Protein AF-A0A0E2H8T1-F1 (afdb_monomer)

pLDDT: mean 79.54, std 14.07, range [32.41, 95.88]

Structure (mmCIF, N/CA/C/O backbone):
data_AF-A0A0E2H8T1-F1
#
_entry.id   AF-A0A0E2H8T1-F1
#
loop_
_atom_site.group_PDB
_atom_site.id
_atom_site.type_symbol
_atom_site.label_atom_id
_atom_site.label_alt_id
_atom_site.label_comp_id
_atom_site.label_asym_id
_atom_site.label_entity_id
_atom_site.label_seq_id
_atom_site.pdbx_PDB_ins_code
_atom_site.Cartn_x
_atom_site.Cartn_y
_atom_site.Cartn_z
_atom_site.occupancy
_atom_site.B_iso_or_equiv
_atom_site.auth_seq_id
_atom_site.auth_comp_id
_atom_site.auth_asym_id
_atom_site.auth_atom_id
_atom_site.pdbx_PDB_model_num
ATOM 1 N N . MET A 1 1 ? 2.315 -21.802 17.706 1.00 34.47 1 MET A N 1
ATOM 2 C CA . MET A 1 1 ? 1.525 -21.095 16.672 1.00 34.47 1 MET A CA 1
ATOM 3 C C . MET A 1 1 ? 2.482 -20.223 15.877 1.00 34.47 1 MET A C 1
ATOM 5 O O . MET A 1 1 ? 3.193 -19.434 16.481 1.00 34.47 1 MET A O 1
ATOM 9 N N . SER A 1 2 ? 2.607 -20.440 14.566 1.00 32.41 2 SER A N 1
ATOM 10 C CA . SER A 1 2 ? 3.525 -19.652 13.731 1.00 32.41 2 SER A CA 1
ATOM 11 C C . SER A 1 2 ? 2.925 -18.265 13.507 1.00 32.41 2 SER A C 1
ATOM 13 O O . SER A 1 2 ? 1.836 -18.158 12.944 1.00 32.41 2 SER A O 1
ATOM 15 N N . VAL A 1 3 ? 3.599 -17.214 13.979 1.00 38.72 3 VAL A N 1
ATOM 16 C CA . VAL A 1 3 ? 3.212 -15.825 13.706 1.00 38.72 3 VAL A CA 1
ATOM 17 C C . VAL A 1 3 ? 3.496 -15.569 12.225 1.00 38.72 3 VAL A C 1
ATOM 19 O O . VAL A 1 3 ? 4.630 -15.308 11.821 1.00 38.72 3 VAL A O 1
ATOM 22 N N . GLY A 1 4 ? 2.474 -15.729 11.384 1.00 44.97 4 GLY A N 1
ATOM 23 C CA . GLY A 1 4 ? 2.569 -15.420 9.962 1.00 44.97 4 GLY A CA 1
ATOM 24 C C . GLY A 1 4 ? 2.941 -13.949 9.776 1.00 44.97 4 GLY A C 1
ATOM 25 O O . GLY A 1 4 ? 2.313 -13.064 10.351 1.00 44.97 4 GLY A O 1
ATOM 26 N N . LYS A 1 5 ? 3.976 -13.664 8.978 1.00 49.16 5 LYS A N 1
ATOM 27 C CA . LYS A 1 5 ? 4.357 -12.285 8.634 1.00 49.16 5 LYS A CA 1
ATOM 28 C C . LYS A 1 5 ? 3.213 -11.616 7.858 1.00 49.16 5 LYS A C 1
ATOM 30 O O . LYS A 1 5 ? 3.064 -11.872 6.663 1.00 49.16 5 LYS A O 1
ATOM 35 N N . ALA A 1 6 ? 2.435 -10.764 8.521 1.00 49.41 6 ALA A N 1
ATOM 36 C CA . ALA A 1 6 ? 1.416 -9.937 7.883 1.00 49.41 6 ALA A CA 1
ATOM 37 C C . ALA A 1 6 ? 2.055 -8.738 7.164 1.00 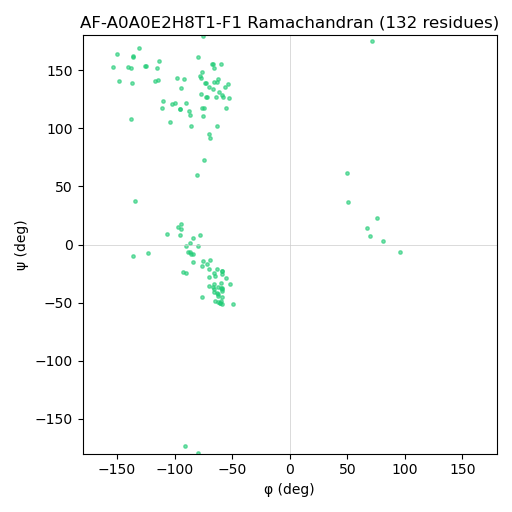49.41 6 ALA A C 1
ATOM 39 O O . ALA A 1 6 ? 3.037 -8.163 7.641 1.00 49.41 6 ALA A O 1
ATOM 40 N N . SER A 1 7 ? 1.495 -8.356 6.017 1.00 59.56 7 SER A N 1
ATOM 41 C CA . SER A 1 7 ? 1.884 -7.131 5.313 1.00 59.56 7 SER A CA 1
ATOM 42 C C . SER A 1 7 ? 0.930 -6.002 5.708 1.00 59.56 7 SER A C 1
ATOM 44 O O . SER A 1 7 ? -0.266 -6.072 5.421 1.00 59.56 7 SER A O 1
ATOM 46 N N . ILE A 1 8 ? 1.460 -4.962 6.359 1.00 58.62 8 ILE A N 1
ATOM 47 C CA . ILE A 1 8 ? 0.711 -3.744 6.699 1.00 58.62 8 ILE A CA 1
ATOM 48 C C . ILE A 1 8 ? 0.964 -2.712 5.603 1.00 58.62 8 ILE A C 1
A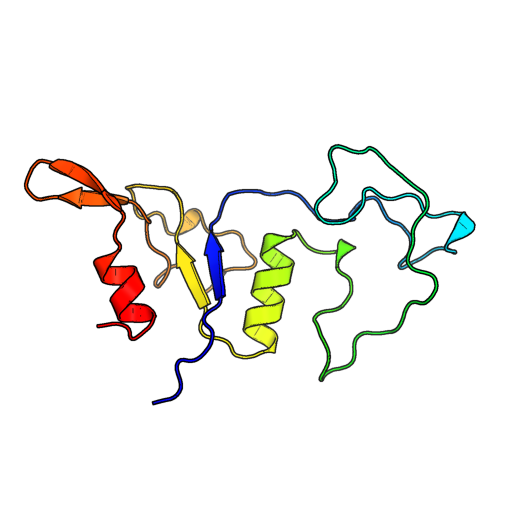TOM 50 O O . ILE A 1 8 ? 2.092 -2.256 5.421 1.00 58.62 8 ILE A O 1
ATOM 54 N N . ASN A 1 9 ? -0.092 -2.334 4.889 1.00 61.19 9 ASN A N 1
ATOM 55 C CA . ASN A 1 9 ? -0.032 -1.311 3.850 1.00 61.19 9 ASN A CA 1
ATOM 56 C C . ASN A 1 9 ? -0.648 -0.017 4.383 1.00 61.19 9 ASN A C 1
ATOM 58 O O . ASN A 1 9 ? -1.868 0.086 4.503 1.00 61.19 9 ASN A O 1
ATOM 62 N N . ILE A 1 10 ? 0.196 0.968 4.702 1.00 59.34 10 ILE A N 1
ATOM 63 C CA . ILE A 1 10 ? -0.254 2.310 5.090 1.00 59.34 10 ILE A CA 1
ATOM 64 C C . ILE A 1 10 ? -0.421 3.139 3.817 1.00 59.34 10 ILE A C 1
ATOM 66 O O . ILE A 1 10 ? 0.545 3.428 3.106 1.00 59.34 10 ILE A O 1
ATOM 70 N N . LEU A 1 11 ? -1.659 3.532 3.527 1.00 56.50 11 LEU A N 1
ATOM 71 C CA . LEU A 1 11 ? -1.991 4.408 2.404 1.00 56.50 11 LEU A CA 1
ATOM 72 C C . LEU A 1 11 ? -1.450 5.821 2.671 1.00 56.50 11 LEU A C 1
ATOM 74 O O . LEU A 1 11 ? -2.128 6.630 3.304 1.00 56.50 11 LEU A O 1
ATOM 78 N N . GLN A 1 12 ? -0.225 6.120 2.223 1.00 52.09 12 GLN A N 1
ATOM 79 C CA . GLN A 1 12 ? 0.342 7.465 2.398 1.00 52.09 12 GLN A CA 1
ATOM 80 C C . GLN A 1 12 ? 1.065 8.067 1.185 1.00 52.09 12 GLN A C 1
ATOM 82 O O . GLN A 1 12 ? 1.320 9.267 1.201 1.00 52.09 12 GLN A O 1
ATOM 87 N N . THR A 1 13 ? 1.343 7.335 0.098 1.00 46.66 13 THR A N 1
ATOM 88 C CA . THR A 1 13 ? 1.991 7.934 -1.088 1.00 46.66 13 THR A CA 1
ATOM 89 C C . THR A 1 13 ? 1.556 7.281 -2.409 1.00 46.66 13 THR A C 1
ATOM 91 O O . THR A 1 13 ? 1.379 6.069 -2.499 1.00 46.66 13 THR A O 1
ATOM 94 N N . LYS A 1 14 ? 1.372 8.104 -3.457 1.00 53.03 14 LYS A N 1
ATOM 95 C CA . LYS A 1 14 ? 0.977 7.695 -4.826 1.00 53.03 14 LYS A CA 1
ATOM 96 C C . LYS A 1 14 ? 2.167 7.504 -5.783 1.00 53.03 14 LYS A C 1
ATOM 98 O O . LYS A 1 14 ? 1.969 7.372 -6.989 1.00 53.03 14 LYS A O 1
ATOM 103 N N . THR A 1 15 ? 3.407 7.552 -5.299 1.00 56.94 15 THR A N 1
ATOM 104 C CA . THR A 1 15 ? 4.573 7.595 -6.191 1.00 56.94 15 THR A CA 1
ATOM 105 C C . THR A 1 15 ? 4.805 6.239 -6.867 1.00 56.94 15 THR A C 1
ATOM 107 O O . THR A 1 15 ? 4.881 5.189 -6.220 1.00 56.94 15 THR A O 1
ATOM 110 N N . LYS A 1 16 ? 4.904 6.256 -8.202 1.00 60.75 16 LYS A N 1
ATOM 111 C CA . LYS A 1 16 ? 5.349 5.099 -8.983 1.00 60.75 16 LYS A CA 1
ATOM 112 C C . LYS A 1 16 ? 6.857 4.967 -8.864 1.00 60.75 16 LYS A C 1
ATOM 114 O O . LYS A 1 16 ? 7.597 5.885 -9.207 1.00 60.75 16 LYS A O 1
ATOM 119 N N . ALA A 1 17 ? 7.310 3.853 -8.299 1.00 54.06 17 ALA A N 1
ATOM 120 C CA . ALA A 1 17 ? 8.731 3.578 -8.183 1.00 54.06 17 ALA A CA 1
ATOM 121 C C . ALA A 1 17 ? 9.277 3.250 -9.577 1.00 54.06 17 ALA A C 1
ATOM 123 O O . ALA A 1 17 ? 8.724 2.403 -10.267 1.00 54.06 17 ALA A O 1
ATOM 124 N N . GLY A 1 18 ? 10.340 3.936 -10.003 1.00 58.56 18 GLY A N 1
ATOM 125 C CA . GLY A 1 18 ? 11.024 3.605 -11.254 1.00 58.56 18 GLY A CA 1
ATOM 126 C C . GLY A 1 18 ? 10.225 3.855 -12.539 1.00 58.56 18 GLY A C 1
ATOM 127 O O . GLY A 1 18 ? 10.665 3.403 -13.588 1.00 58.56 18 GLY A O 1
ATOM 128 N N . SER A 1 19 ? 9.109 4.599 -12.515 1.00 62.81 19 SER A N 1
ATOM 129 C CA . SER A 1 19 ? 8.286 4.848 -13.718 1.00 62.81 19 SER A CA 1
ATOM 130 C C . SER A 1 19 ? 9.032 5.540 -14.861 1.00 62.81 19 SER A C 1
ATOM 132 O O . SER A 1 19 ? 8.620 5.434 -16.008 1.00 62.81 19 SER A O 1
ATOM 134 N N . SER A 1 20 ? 10.122 6.245 -14.559 1.00 66.06 20 SER A N 1
ATOM 135 C CA . SER A 1 20 ? 10.986 6.882 -15.560 1.00 66.06 20 SER A CA 1
ATOM 136 C C . SER A 1 20 ? 12.057 5.942 -16.128 1.00 66.06 20 SER A C 1
ATOM 138 O O . SER A 1 20 ? 12.764 6.321 -17.051 1.00 66.06 20 SER A O 1
ATOM 140 N N . CYS A 1 21 ? 12.218 4.737 -15.571 1.00 75.38 21 CYS A N 1
ATOM 141 C CA . CYS A 1 21 ? 13.240 3.792 -16.000 1.00 75.38 21 CYS A CA 1
ATOM 142 C C . CYS A 1 21 ? 12.733 2.933 -17.163 1.00 75.38 21 CYS A C 1
ATOM 144 O O . CYS A 1 21 ? 11.899 2.044 -16.979 1.00 75.38 21 CYS A O 1
ATOM 146 N N . SER A 1 22 ? 13.310 3.132 -18.344 1.00 78.31 22 SER A N 1
ATOM 147 C CA . SER A 1 22 ? 13.033 2.357 -19.559 1.00 78.31 22 SER A CA 1
ATOM 148 C C . SER A 1 22 ? 13.722 0.987 -19.596 1.00 78.31 22 SER A C 1
ATOM 150 O O . SER A 1 22 ? 13.648 0.294 -20.604 1.00 78.31 22 SER A O 1
ATOM 152 N N . ARG A 1 23 ? 14.358 0.527 -18.505 1.00 82.81 23 ARG A N 1
ATOM 153 C CA . ARG A 1 23 ? 15.168 -0.709 -18.515 1.00 82.81 23 ARG A CA 1
ATOM 154 C C . ARG A 1 23 ? 14.399 -1.960 -18.928 1.00 82.81 23 ARG A C 1
ATOM 156 O O . ARG A 1 23 ? 15.006 -2.900 -19.425 1.00 82.81 23 ARG A O 1
ATOM 163 N N . ALA A 1 24 ? 13.082 -1.987 -18.752 1.00 77.69 24 ALA A N 1
ATOM 164 C CA . ALA A 1 24 ? 12.257 -3.096 -19.222 1.00 77.69 24 ALA A CA 1
ATOM 165 C C . ALA A 1 24 ? 12.214 -3.218 -20.760 1.00 77.69 24 ALA A C 1
ATOM 167 O O . ALA A 1 24 ? 11.973 -4.310 -21.263 1.00 77.69 24 ALA A O 1
ATOM 168 N N . SER A 1 25 ? 12.450 -2.123 -21.485 1.00 79.81 25 SER A N 1
ATOM 169 C CA . SER A 1 25 ? 12.311 -2.013 -22.943 1.00 79.81 25 SER A CA 1
ATOM 170 C C . SER A 1 25 ? 13.581 -1.554 -23.665 1.00 79.81 25 SER A C 1
ATOM 172 O O . SER A 1 25 ? 13.594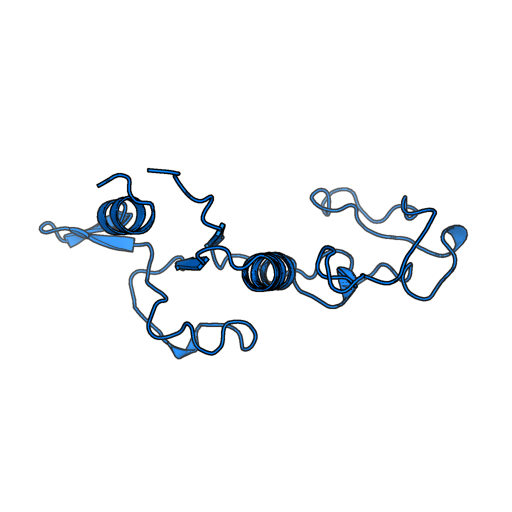 -1.521 -24.890 1.00 79.81 25 SER A O 1
ATOM 174 N N . SER A 1 26 ? 14.624 -1.162 -22.932 1.00 84.12 26 SER A N 1
ATOM 175 C CA . SER A 1 26 ? 15.826 -0.524 -23.480 1.00 84.12 26 SER A CA 1
ATOM 176 C C . SER A 1 26 ? 17.102 -1.096 -22.862 1.00 84.12 26 SER A C 1
ATOM 178 O O . SER A 1 26 ? 17.073 -1.710 -21.785 1.00 84.12 26 SER A O 1
ATOM 180 N N . GLU A 1 27 ? 18.231 -0.887 -23.540 1.00 85.38 27 GLU A N 1
ATOM 181 C CA . GLU A 1 27 ? 19.547 -1.267 -23.034 1.00 85.38 27 GLU A CA 1
ATOM 182 C C . GLU A 1 27 ? 19.927 -0.457 -21.794 1.00 85.38 27 GLU A C 1
ATOM 184 O O . GLU A 1 27 ? 19.499 0.680 -21.603 1.00 85.38 27 GLU A O 1
ATOM 189 N N . GLN A 1 28 ? 20.748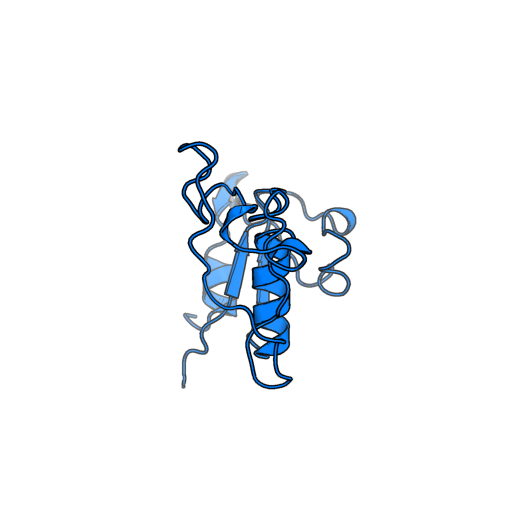 -1.045 -20.920 1.00 86.94 28 GLN A N 1
ATOM 190 C CA . GLN A 1 28 ? 21.130 -0.410 -19.658 1.00 86.94 28 GLN A CA 1
ATOM 191 C C . GLN A 1 28 ? 21.816 0.949 -19.864 1.00 86.94 28 GLN A C 1
ATOM 193 O O . GLN A 1 28 ? 21.566 1.863 -19.076 1.00 86.94 28 GLN A O 1
ATOM 198 N N . ALA A 1 29 ? 22.659 1.068 -20.895 1.00 84.25 29 ALA A N 1
ATOM 199 C CA . ALA A 1 29 ? 23.411 2.283 -21.204 1.00 84.25 29 ALA A CA 1
ATOM 200 C C . ALA A 1 29 ? 22.490 3.488 -21.463 1.00 84.25 29 ALA A C 1
ATOM 202 O O . ALA A 1 29 ? 22.801 4.598 -21.034 1.00 84.25 29 ALA A O 1
ATOM 203 N N . ASP A 1 30 ? 21.316 3.239 -22.044 1.00 85.50 30 ASP A N 1
ATOM 204 C CA . ASP A 1 30 ? 20.325 4.265 -22.385 1.00 85.50 30 ASP A CA 1
ATOM 205 C C . ASP A 1 30 ? 19.324 4.532 -21.252 1.00 85.50 30 ASP A C 1
ATOM 207 O O . ASP A 1 30 ? 18.425 5.369 -21.362 1.00 85.50 30 ASP A O 1
ATOM 211 N N . CYS A 1 31 ? 19.441 3.807 -20.139 1.00 84.50 31 CYS A N 1
ATOM 212 C CA . CYS A 1 31 ? 18.496 3.887 -19.038 1.00 84.50 31 CYS A CA 1
ATOM 213 C C . CYS A 1 31 ? 19.024 4.775 -17.913 1.00 84.50 31 CYS A C 1
ATOM 215 O O . CYS A 1 31 ? 20.017 4.453 -17.255 1.00 84.50 31 CYS A O 1
ATOM 217 N N . SER A 1 32 ? 18.270 5.824 -17.579 1.00 82.50 32 SER A N 1
ATOM 218 C CA . SER A 1 32 ? 18.455 6.587 -16.342 1.00 82.50 32 SER A CA 1
ATOM 219 C C . SER A 1 32 ? 17.246 6.437 -15.418 1.00 82.50 32 SER A C 1
ATOM 221 O O . SER A 1 32 ? 16.101 6.331 -15.857 1.00 82.50 32 SER A O 1
ATOM 223 N N . CYS A 1 33 ? 17.496 6.346 -14.116 1.00 78.19 33 CYS A N 1
ATOM 224 C CA . CYS A 1 33 ? 16.452 6.212 -13.113 1.00 78.19 33 CYS A CA 1
ATOM 225 C C . CYS A 1 33 ? 16.884 6.753 -11.752 1.00 78.19 33 CYS A C 1
ATOM 227 O O . CYS A 1 33 ? 18.058 6.709 -11.378 1.00 78.19 33 CYS A O 1
ATOM 229 N 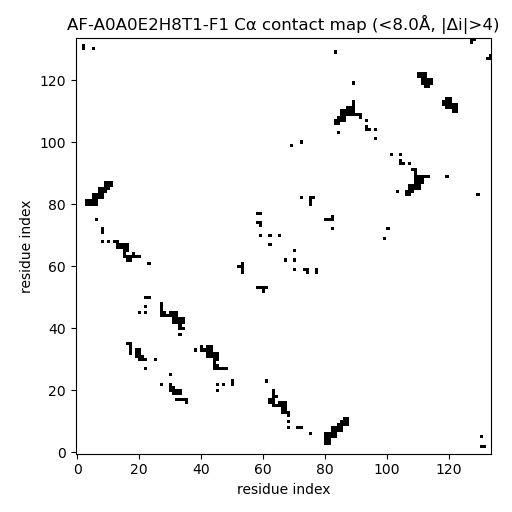N . THR A 1 34 ? 15.911 7.201 -10.964 1.00 72.19 34 THR A N 1
ATOM 230 C CA . THR A 1 34 ? 16.120 7.470 -9.542 1.00 72.19 34 THR A CA 1
ATOM 231 C C . THR A 1 34 ? 16.146 6.141 -8.773 1.00 72.19 34 THR A C 1
ATOM 233 O O . THR A 1 34 ? 15.245 5.314 -8.952 1.00 72.19 34 THR A O 1
ATOM 236 N N . PRO A 1 35 ? 17.154 5.881 -7.920 1.00 63.06 35 PRO A N 1
ATOM 237 C CA . PRO A 1 35 ? 17.222 4.622 -7.188 1.00 63.06 35 PRO A CA 1
ATOM 238 C C . PRO A 1 35 ? 16.031 4.432 -6.240 1.00 63.06 35 PRO A C 1
ATOM 240 O O . PRO A 1 35 ? 15.594 5.365 -5.561 1.00 63.06 35 PRO A O 1
ATOM 243 N N . TYR A 1 36 ? 15.562 3.186 -6.136 1.00 60.62 36 TYR A N 1
ATOM 244 C CA . TYR A 1 36 ? 14.532 2.767 -5.185 1.00 60.62 36 TYR A CA 1
ATOM 245 C C . TYR A 1 36 ? 14.921 3.179 -3.753 1.00 60.62 36 TYR A C 1
ATOM 247 O O . TYR A 1 36 ? 16.020 2.867 -3.295 1.00 60.62 36 TYR A O 1
ATOM 255 N N . LYS A 1 37 ? 14.031 3.905 -3.058 1.00 59.28 37 LYS A N 1
ATOM 256 C CA . LYS A 1 37 ? 14.234 4.521 -1.722 1.00 59.28 37 LYS A CA 1
ATOM 257 C C . LYS A 1 37 ? 15.210 5.713 -1.648 1.00 59.28 37 LYS A C 1
ATOM 259 O O . LYS A 1 37 ? 15.472 6.196 -0.552 1.00 59.28 37 LYS A O 1
ATOM 264 N N . GLN A 1 38 ? 15.716 6.234 -2.772 1.00 63.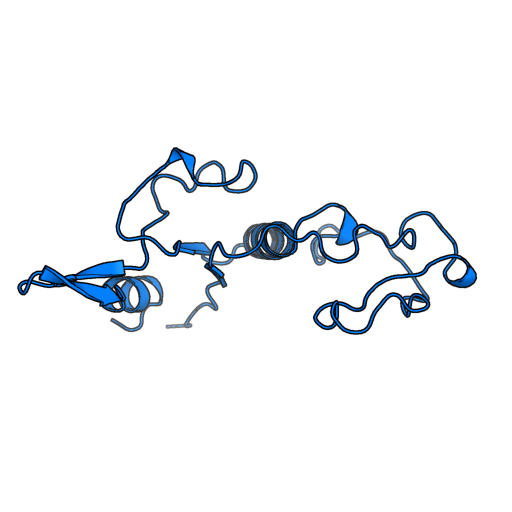25 38 GLN A N 1
ATOM 265 C CA . GLN A 1 38 ? 16.622 7.400 -2.804 1.00 63.25 38 GLN A CA 1
ATOM 266 C C . GLN A 1 38 ? 16.233 8.435 -3.875 1.00 63.25 38 GLN A C 1
ATOM 268 O O . GLN A 1 38 ? 17.100 9.054 -4.491 1.00 63.25 38 GLN A O 1
ATOM 273 N N . ASN A 1 39 ? 14.930 8.653 -4.084 1.00 61.50 39 ASN A N 1
ATOM 274 C CA . ASN A 1 39 ? 14.424 9.579 -5.108 1.00 61.50 39 ASN A CA 1
ATOM 275 C C . ASN A 1 39 ? 14.909 11.033 -4.939 1.00 61.50 39 ASN A C 1
ATOM 277 O O . ASN A 1 39 ? 14.969 11.764 -5.919 1.00 61.50 39 ASN A O 1
ATOM 281 N N . SER A 1 40 ? 15.318 11.442 -3.733 1.00 65.06 40 SER A N 1
ATOM 282 C CA . SER A 1 40 ? 15.903 12.765 -3.471 1.00 65.06 40 SER A CA 1
ATOM 283 C C . SER A 1 40 ? 17.297 12.971 -4.079 1.00 65.06 40 SER A C 1
ATOM 285 O O . SER A 1 40 ? 17.768 14.100 -4.138 1.00 65.06 40 SER A O 1
ATOM 287 N N . LYS A 1 41 ? 17.971 11.905 -4.534 1.00 70.00 41 LYS A N 1
ATOM 288 C CA . LYS A 1 41 ? 19.351 11.961 -5.050 1.00 70.00 41 LYS A CA 1
ATOM 289 C C . LYS A 1 41 ? 19.452 12.126 -6.574 1.00 70.00 41 LYS A C 1
ATOM 291 O O . LYS A 1 41 ? 20.538 11.927 -7.118 1.00 70.00 41 LYS A O 1
ATOM 296 N N . GLY A 1 42 ? 18.350 12.472 -7.243 1.00 71.50 42 GLY A N 1
ATOM 297 C CA . GLY A 1 42 ? 18.305 12.701 -8.691 1.00 71.50 42 GLY A CA 1
ATOM 298 C C . GLY A 1 42 ? 18.429 11.428 -9.540 1.00 71.50 42 GLY A C 1
ATOM 299 O O . GLY A 1 42 ? 18.601 10.319 -9.022 1.00 71.50 42 GLY A O 1
ATOM 300 N N . SER A 1 43 ? 18.290 11.590 -10.861 1.00 79.44 43 SER A N 1
ATOM 301 C CA . SER A 1 43 ? 18.417 10.487 -11.822 1.00 79.44 43 SER A CA 1
ATOM 302 C C . SER A 1 43 ? 19.878 10.063 -11.972 1.00 79.44 43 SER A C 1
ATOM 304 O O . SER A 1 43 ? 20.776 10.904 -12.010 1.00 79.44 43 SER A O 1
ATOM 306 N N . LYS A 1 44 ? 20.121 8.754 -12.050 1.00 80.88 44 LYS A N 1
ATOM 307 C CA . LYS A 1 44 ? 21.439 8.150 -12.291 1.00 80.88 44 LYS A CA 1
ATOM 308 C C . LYS A 1 44 ? 21.309 7.024 -13.309 1.00 80.88 44 LYS A C 1
ATOM 310 O O . LYS A 1 44 ? 20.214 6.503 -13.505 1.00 80.88 44 LYS A O 1
ATOM 315 N N . THR A 1 45 ? 22.416 6.605 -13.913 1.00 85.12 45 THR A N 1
ATOM 316 C CA . THR A 1 45 ? 22.441 5.425 -14.789 1.0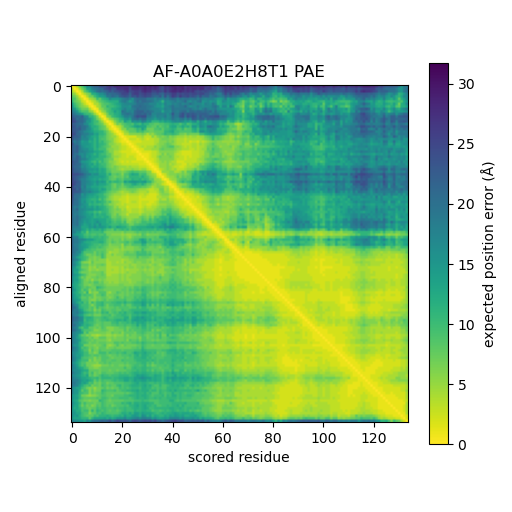0 85.12 45 THR A CA 1
ATOM 317 C C . THR A 1 45 ? 21.856 4.205 -14.078 1.00 85.12 45 THR A C 1
ATOM 319 O O . THR A 1 45 ? 22.107 3.971 -12.888 1.00 85.12 45 THR A O 1
ATOM 322 N N . CYS A 1 46 ? 21.046 3.433 -14.801 1.00 82.19 46 CYS A N 1
ATOM 323 C CA . CYS A 1 46 ? 20.400 2.248 -14.265 1.00 82.19 46 CYS A CA 1
ATOM 324 C C . CYS A 1 46 ? 21.444 1.215 -13.823 1.00 82.19 46 CYS A C 1
ATOM 326 O O . CYS A 1 46 ? 22.353 0.865 -14.568 1.00 82.19 46 CYS A O 1
ATOM 328 N N . LYS A 1 47 ? 21.297 0.684 -12.605 1.00 83.38 47 LYS A N 1
ATOM 329 C CA . LYS A 1 47 ? 22.199 -0.345 -12.056 1.00 83.38 47 LYS A CA 1
ATOM 330 C C . LYS A 1 47 ? 21.829 -1.771 -12.478 1.00 83.38 47 LYS A C 1
ATOM 332 O O . LYS A 1 47 ? 22.554 -2.707 -12.161 1.00 83.38 47 LYS A O 1
ATOM 337 N N . VAL A 1 48 ? 20.679 -1.950 -13.126 1.00 82.88 48 VAL A N 1
ATOM 338 C CA . VAL A 1 48 ? 20.149 -3.268 -13.483 1.00 82.88 48 VAL A CA 1
ATOM 339 C C . VAL A 1 48 ? 20.758 -3.709 -14.810 1.00 82.88 48 VAL A C 1
ATOM 341 O O . VAL A 1 48 ? 20.346 -3.255 -15.876 1.00 82.88 48 VAL A O 1
ATOM 344 N N . ILE A 1 49 ? 21.741 -4.604 -14.727 1.00 82.06 49 ILE A N 1
ATOM 345 C CA . ILE A 1 49 ? 22.479 -5.112 -15.891 1.00 82.06 49 ILE A CA 1
ATOM 346 C C . ILE A 1 49 ? 21.637 -6.131 -16.662 1.00 82.06 49 ILE A C 1
ATOM 348 O O . ILE A 1 49 ? 21.492 -6.023 -17.876 1.00 82.06 49 ILE A O 1
ATOM 352 N N . HIS A 1 50 ? 20.994 -7.066 -15.960 1.00 81.31 50 HIS A N 1
ATOM 353 C CA . HIS A 1 50 ? 20.193 -8.131 -16.563 1.00 81.31 50 HIS A CA 1
ATOM 354 C C . HIS A 1 50 ? 18.726 -8.024 -16.155 1.00 81.31 50 HIS A C 1
ATOM 356 O O . HIS A 1 50 ? 18.406 -7.731 -15.002 1.00 81.31 50 HIS A O 1
ATOM 362 N N . THR A 1 51 ? 17.833 -8.297 -17.102 1.00 81.38 51 THR A N 1
ATOM 363 C CA . THR A 1 51 ? 16.395 -8.441 -16.870 1.00 81.38 51 THR A CA 1
ATOM 364 C C . THR A 1 51 ? 15.983 -9.876 -17.166 1.00 81.38 51 THR A C 1
ATOM 366 O O . THR A 1 51 ? 16.610 -10.573 -17.959 1.00 81.38 51 THR A O 1
ATOM 369 N N . SER A 1 52 ? 14.932 -10.338 -16.500 1.00 78.38 52 SER A N 1
ATOM 370 C CA . SER A 1 52 ? 14.320 -11.635 -16.771 1.00 78.38 52 SER A CA 1
ATOM 371 C C . SER A 1 52 ? 12.807 -11.513 -16.664 1.00 78.38 52 SER A C 1
ATOM 373 O O . SER A 1 52 ? 12.290 -10.641 -15.957 1.00 78.38 52 SER A O 1
ATOM 375 N N . SER A 1 53 ? 12.094 -12.375 -17.382 1.00 78.88 53 SER A N 1
ATOM 376 C CA . SER A 1 53 ? 10.646 -12.487 -17.248 1.00 78.88 53 SER A CA 1
ATOM 377 C C . SER A 1 53 ? 10.305 -13.032 -15.865 1.00 78.88 53 SER A C 1
ATOM 379 O O . SER A 1 53 ? 10.905 -14.008 -15.408 1.00 78.88 53 SER A O 1
ATOM 381 N N . ALA A 1 54 ? 9.330 -12.412 -15.198 1.00 79.31 54 ALA A N 1
ATOM 382 C CA . ALA A 1 54 ? 8.847 -12.920 -13.923 1.00 79.31 54 ALA A CA 1
ATOM 383 C C . ALA A 1 54 ? 8.213 -14.299 -14.124 1.00 79.31 54 ALA A C 1
ATOM 385 O O . ALA A 1 54 ? 7.330 -14.473 -14.965 1.00 79.31 54 ALA A O 1
ATOM 386 N N . LYS A 1 55 ? 8.670 -15.273 -13.341 1.00 79.25 55 LYS A N 1
ATOM 387 C CA . LYS A 1 55 ? 8.122 -16.625 -13.337 1.00 79.25 55 LYS A CA 1
ATOM 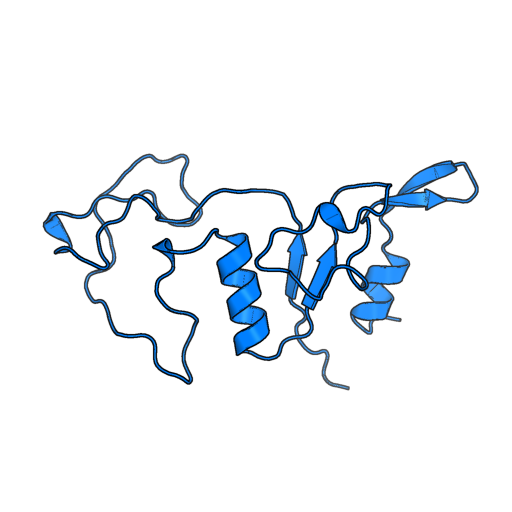388 C C . LYS A 1 55 ? 6.831 -16.667 -12.514 1.00 79.25 55 LYS A C 1
ATOM 390 O O . LYS A 1 55 ? 6.544 -15.788 -11.689 1.00 79.25 55 LYS A O 1
ATOM 395 N N . ALA A 1 56 ? 6.030 -17.708 -12.728 1.00 74.38 56 ALA A N 1
ATOM 396 C CA . ALA A 1 56 ? 4.780 -17.899 -11.994 1.00 74.38 56 ALA A CA 1
ATOM 397 C C . ALA A 1 56 ? 5.016 -17.994 -10.472 1.00 74.38 56 ALA A C 1
ATOM 399 O O . ALA A 1 56 ? 4.262 -17.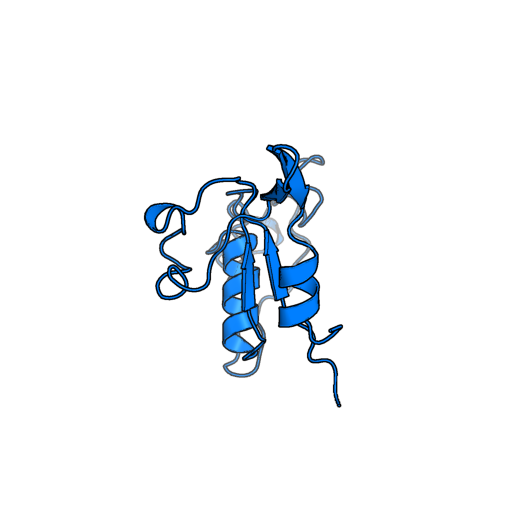411 -9.697 1.00 74.38 56 ALA A O 1
ATOM 400 N N . ASP A 1 57 ? 6.112 -18.631 -10.066 1.00 76.25 57 ASP A N 1
ATOM 401 C CA . ASP A 1 57 ? 6.551 -18.854 -8.685 1.00 76.25 57 ASP A CA 1
ATOM 402 C C . ASP A 1 57 ? 7.426 -17.726 -8.103 1.00 76.25 57 ASP A C 1
ATOM 404 O O . ASP A 1 57 ? 7.731 -17.736 -6.911 1.00 76.25 57 ASP A O 1
ATOM 408 N N . SER A 1 58 ? 7.818 -16.735 -8.909 1.00 82.06 58 SER A N 1
ATOM 409 C CA . SER A 1 58 ? 8.688 -15.642 -8.463 1.00 82.06 58 SER A CA 1
ATOM 410 C C . SER A 1 58 ? 7.914 -14.429 -7.940 1.00 82.06 58 SER A C 1
ATOM 412 O O . SER A 1 58 ? 6.687 -14.402 -7.879 1.00 82.06 58 SER A O 1
ATOM 414 N N . ASP A 1 59 ? 8.635 -13.357 -7.641 1.00 84.00 59 ASP A N 1
ATOM 415 C CA . ASP A 1 59 ? 8.068 -12.046 -7.335 1.00 84.00 59 ASP A CA 1
ATOM 416 C C . ASP A 1 59 ? 7.224 -11.468 -8.485 1.00 84.00 59 ASP A C 1
ATOM 418 O O . ASP A 1 59 ? 7.388 -11.834 -9.653 1.00 84.00 59 ASP A O 1
ATOM 422 N N . VAL A 1 60 ? 6.291 -10.570 -8.148 1.00 84.12 60 VAL A N 1
ATOM 423 C CA . VAL A 1 60 ? 5.568 -9.729 -9.116 1.00 84.12 60 VAL A CA 1
ATOM 424 C C . VAL A 1 60 ? 6.583 -8.950 -9.956 1.00 84.12 60 VAL A C 1
ATOM 426 O O . VAL A 1 60 ? 7.364 -8.148 -9.436 1.00 84.12 60 VAL A O 1
ATOM 429 N N . GLY A 1 61 ? 6.573 -9.219 -11.262 1.00 79.56 61 GLY A N 1
ATOM 430 C CA . GLY A 1 61 ? 7.435 -8.563 -12.239 1.00 79.56 61 GLY A CA 1
ATOM 431 C C . GLY A 1 61 ? 6.995 -7.145 -12.580 1.00 79.56 61 GLY A C 1
ATOM 432 O O . GLY A 1 61 ? 5.982 -6.655 -12.091 1.00 79.56 61 GLY A O 1
ATOM 433 N N . ASN A 1 62 ? 7.764 -6.511 -13.468 1.00 75.25 62 ASN A N 1
ATOM 434 C CA . ASN A 1 62 ? 7.485 -5.181 -14.011 1.00 75.25 62 ASN A CA 1
ATOM 435 C C . ASN A 1 62 ? 7.168 -4.132 -12.926 1.00 75.25 62 ASN A C 1
ATOM 437 O O . ASN A 1 62 ? 6.089 -3.543 -12.886 1.00 75.25 62 ASN A O 1
ATOM 441 N N . ILE A 1 63 ? 8.142 -3.897 -12.042 1.00 69.69 63 ILE A N 1
ATOM 442 C CA . ILE A 1 63 ? 8.046 -2.938 -10.926 1.00 69.69 63 ILE A CA 1
ATOM 443 C C . ILE A 1 63 ? 7.600 -1.546 -11.413 1.00 69.69 63 ILE A C 1
ATOM 445 O O . ILE A 1 63 ? 6.829 -0.874 -10.734 1.00 69.69 63 ILE A O 1
ATOM 449 N N . ASN A 1 64 ? 8.012 -1.148 -12.621 1.00 69.38 64 ASN A N 1
ATOM 450 C CA . ASN A 1 64 ? 7.748 0.180 -13.179 1.00 69.38 64 ASN A CA 1
ATOM 451 C C . ASN A 1 64 ? 6.293 0.368 -13.657 1.00 69.38 64 ASN A C 1
ATOM 453 O O . ASN A 1 64 ? 5.868 1.504 -13.877 1.00 69.38 64 ASN A O 1
ATOM 457 N N . ALA A 1 65 ? 5.511 -0.710 -13.795 1.00 75.19 65 ALA A N 1
ATOM 458 C CA . ALA A 1 65 ? 4.088 -0.629 -14.135 1.00 75.19 65 ALA A CA 1
ATOM 459 C C . ALA A 1 65 ? 3.207 -0.203 -12.945 1.00 75.19 65 ALA A C 1
ATOM 461 O O . ALA A 1 65 ? 2.079 0.258 -13.141 1.00 75.19 65 ALA A O 1
ATOM 462 N N . PHE A 1 66 ? 3.715 -0.320 -11.715 1.00 77.31 66 PHE A N 1
ATOM 463 C CA . PHE A 1 66 ? 2.939 -0.156 -10.491 1.00 77.31 66 PHE A CA 1
ATOM 464 C C . PHE A 1 66 ? 3.358 1.073 -9.678 1.00 77.31 66 PHE A C 1
ATOM 466 O O . PHE A 1 66 ? 4.480 1.577 -9.763 1.00 77.31 66 PHE A O 1
ATOM 473 N N . SER A 1 67 ? 2.444 1.554 -8.828 1.00 77.38 67 SER A N 1
ATOM 474 C CA . SER A 1 67 ? 2.882 2.347 -7.673 1.00 77.38 67 SER A CA 1
ATOM 475 C C . SER A 1 67 ? 3.656 1.472 -6.688 1.00 77.38 67 SER A C 1
ATOM 477 O O . SER A 1 67 ? 3.426 0.264 -6.655 1.00 77.38 67 SER A O 1
ATOM 479 N N . TYR A 1 68 ? 4.535 2.059 -5.866 1.00 76.81 68 TYR A N 1
ATOM 480 C CA . TYR A 1 68 ? 5.238 1.304 -4.814 1.00 76.81 68 TYR A CA 1
ATOM 481 C C . TYR A 1 68 ? 4.255 0.467 -3.983 1.00 76.81 68 TYR A C 1
ATOM 483 O O . TYR A 1 68 ? 4.408 -0.742 -3.837 1.00 76.81 68 TYR A O 1
ATOM 491 N N . LEU A 1 69 ? 3.200 1.120 -3.491 1.00 80.25 69 LEU A N 1
ATOM 492 C CA . LEU A 1 69 ? 2.224 0.492 -2.610 1.00 80.25 69 LEU A CA 1
ATOM 493 C C . LEU A 1 69 ? 1.418 -0.595 -3.328 1.00 80.25 69 LEU A C 1
ATOM 495 O O . LEU A 1 69 ? 1.120 -1.631 -2.742 1.00 80.25 69 LEU A O 1
ATOM 499 N N . GLN A 1 70 ? 1.102 -0.380 -4.606 1.00 86.88 70 GLN A N 1
ATOM 500 C CA . GLN A 1 70 ? 0.442 -1.391 -5.423 1.00 86.88 70 GLN A CA 1
ATOM 501 C C . GLN A 1 70 ? 1.335 -2.612 -5.640 1.00 86.88 70 GLN A C 1
ATOM 503 O O . GLN A 1 70 ? 0.841 -3.729 -5.551 1.00 86.88 70 GLN A O 1
ATOM 508 N N . HIS A 1 71 ? 2.635 -2.425 -5.884 1.00 85.50 71 HIS A N 1
ATOM 509 C CA . HIS A 1 71 ? 3.557 -3.549 -6.042 1.00 85.50 71 HIS A CA 1
ATOM 510 C C . HIS A 1 71 ? 3.636 -4.384 -4.761 1.00 85.50 71 HIS A C 1
ATOM 512 O O . HIS A 1 71 ? 3.406 -5.587 -4.820 1.00 85.50 71 HIS A O 1
ATOM 518 N N . GLU A 1 72 ? 3.837 -3.760 -3.597 1.00 85.38 72 GLU A N 1
ATOM 519 C CA . GLU A 1 72 ? 3.854 -4.461 -2.300 1.00 85.38 72 GLU A CA 1
ATOM 520 C C . GLU A 1 72 ? 2.528 -5.182 -2.002 1.00 85.38 72 GLU A C 1
ATOM 522 O O . GLU A 1 72 ? 2.512 -6.305 -1.485 1.00 85.38 72 GLU A O 1
ATOM 527 N N . PHE A 1 73 ? 1.401 -4.573 -2.375 1.00 89.38 73 PHE A N 1
ATOM 528 C CA . PHE A 1 73 ? 0.083 -5.186 -2.253 1.00 89.38 73 PHE A CA 1
ATOM 529 C C . PHE A 1 73 ? -0.075 -6.423 -3.155 1.00 89.38 73 PHE A C 1
ATOM 531 O O . PHE A 1 73 ? -0.469 -7.487 -2.672 1.00 89.38 73 PHE A O 1
ATOM 538 N N . GLU A 1 74 ? 0.286 -6.332 -4.437 1.00 89.31 74 GLU A N 1
ATOM 539 C CA . GLU A 1 74 ? 0.225 -7.475 -5.357 1.00 89.31 74 GLU A CA 1
ATOM 540 C C . GLU A 1 74 ? 1.211 -8.583 -4.959 1.00 89.31 74 GLU A C 1
ATOM 542 O O . GLU A 1 74 ? 0.892 -9.767 -5.072 1.00 89.31 74 GLU A O 1
ATOM 547 N N . GLN A 1 75 ? 2.379 -8.231 -4.414 1.00 88.88 75 GLN A N 1
ATOM 548 C CA . GLN A 1 75 ? 3.322 -9.201 -3.851 1.00 88.88 75 GLN A CA 1
ATOM 549 C C . GLN A 1 75 ? 2.716 -9.958 -2.671 1.00 88.88 75 GLN A C 1
ATOM 551 O O . GLN A 1 75 ? 2.847 -11.181 -2.580 1.00 88.88 75 GLN A O 1
ATOM 556 N N . ALA A 1 76 ? 2.039 -9.250 -1.764 1.00 90.88 76 ALA A N 1
ATOM 557 C CA . ALA A 1 76 ? 1.366 -9.868 -0.630 1.00 90.88 76 ALA A CA 1
ATOM 558 C C . ALA A 1 76 ? 0.249 -10.820 -1.091 1.00 90.88 76 ALA A C 1
ATOM 560 O O . ALA A 1 76 ? 0.184 -11.945 -0.591 1.00 90.88 76 ALA A O 1
ATOM 561 N N . LYS A 1 77 ? -0.547 -10.424 -2.097 1.00 91.00 77 LYS A N 1
ATOM 562 C CA . LYS A 1 77 ? -1.562 -11.288 -2.728 1.00 91.00 77 LYS A CA 1
ATOM 563 C C . LYS A 1 77 ? -0.939 -12.530 -3.357 1.00 91.00 77 LYS A C 1
ATOM 565 O O . LYS A 1 77 ? -1.365 -13.642 -3.050 1.00 91.00 77 LYS A O 1
ATOM 570 N N . LYS A 1 78 ? 0.102 -12.364 -4.182 1.00 90.12 78 LYS A N 1
ATOM 571 C CA . LYS A 1 78 ? 0.795 -13.474 -4.861 1.00 90.12 78 LYS A CA 1
ATOM 572 C C . LYS A 1 78 ? 1.371 -14.477 -3.860 1.00 90.12 78 LYS A C 1
ATOM 574 O O . LYS A 1 78 ? 1.256 -15.683 -4.052 1.00 90.12 78 LYS A O 1
ATOM 579 N N . ARG A 1 79 ? 1.927 -13.981 -2.751 1.00 89.06 79 ARG A N 1
ATOM 580 C CA . ARG A 1 79 ? 2.479 -14.795 -1.657 1.00 89.06 79 ARG A CA 1
ATOM 581 C C . ARG A 1 79 ? 1.429 -15.271 -0.645 1.00 89.06 79 ARG A C 1
ATOM 583 O O . ARG A 1 79 ? 1.814 -15.852 0.366 1.00 89.06 79 ARG A O 1
ATOM 590 N N . LYS A 1 80 ? 0.136 -15.017 -0.886 1.00 89.56 80 LYS A N 1
ATOM 591 C CA . LYS A 1 80 ? -0.986 -15.381 -0.001 1.00 89.56 80 LYS A CA 1
ATOM 592 C C . LYS A 1 80 ? -0.768 -14.945 1.454 1.00 89.56 80 LYS A C 1
ATOM 594 O O . LYS A 1 80 ? -1.117 -15.661 2.390 1.00 89.56 80 LYS A O 1
ATOM 599 N N . LYS A 1 81 ? -0.148 -13.781 1.653 1.00 87.75 81 LYS A N 1
ATOM 600 C CA . LYS A 1 81 ? 0.043 -13.219 2.991 1.00 87.75 81 LYS A CA 1
ATOM 601 C C . LYS A 1 81 ? -1.272 -12.628 3.501 1.00 87.75 81 LYS A C 1
ATOM 603 O O . LYS A 1 81 ? -2.014 -12.063 2.699 1.00 87.75 81 LYS A O 1
ATOM 608 N N . PRO A 1 82 ? -1.527 -12.659 4.818 1.00 88.38 82 PRO A N 1
ATOM 609 C CA . PRO A 1 82 ? -2.561 -11.828 5.416 1.00 88.38 82 PRO A CA 1
ATOM 610 C C . PRO A 1 82 ? -2.275 -10.351 5.116 1.00 88.38 82 PRO A C 1
ATOM 612 O O . PRO A 1 82 ? -1.164 -9.864 5.364 1.00 88.38 82 PRO A O 1
ATOM 615 N N . ILE A 1 83 ? -3.266 -9.653 4.561 1.00 90.56 83 ILE A N 1
ATOM 616 C CA . ILE A 1 83 ? -3.176 -8.229 4.227 1.00 90.56 83 ILE A CA 1
ATOM 617 C C . ILE A 1 83 ? -4.076 -7.462 5.181 1.00 90.56 83 ILE A C 1
ATOM 619 O O . ILE A 1 83 ? -5.275 -7.714 5.245 1.00 90.56 83 ILE A O 1
ATOM 623 N N . ILE A 1 84 ? -3.489 -6.505 5.893 1.00 90.19 84 ILE A N 1
ATOM 624 C CA . ILE A 1 84 ? -4.212 -5.605 6.788 1.00 90.19 84 ILE A CA 1
ATOM 625 C C . ILE A 1 84 ? -4.158 -4.213 6.161 1.00 90.19 84 ILE A C 1
ATOM 627 O O . ILE A 1 84 ? -3.072 -3.655 5.970 1.00 90.19 84 ILE A O 1
ATOM 631 N N . ILE A 1 85 ? -5.326 -3.663 5.817 1.00 89.62 85 ILE A N 1
ATOM 632 C CA . ILE A 1 85 ? -5.435 -2.340 5.196 1.00 89.62 85 ILE A CA 1
ATOM 633 C C . ILE A 1 85 ? -5.873 -1.320 6.233 1.00 89.62 85 ILE A C 1
ATOM 635 O O . ILE A 1 85 ? -6.948 -1.418 6.826 1.00 89.62 85 ILE A O 1
ATOM 639 N N . VAL A 1 86 ? -5.026 -0.313 6.422 1.00 90.38 86 VAL A N 1
ATOM 640 C CA . VAL A 1 86 ? -5.268 0.772 7.362 1.00 90.38 86 VAL A CA 1
ATOM 641 C C . VAL A 1 86 ? -4.879 2.084 6.700 1.00 90.38 86 VAL A C 1
ATOM 643 O O . VAL A 1 86 ? -3.859 2.172 6.014 1.00 90.38 86 VAL A O 1
ATOM 646 N N . TYR A 1 87 ? -5.679 3.124 6.904 1.00 87.25 87 TYR A N 1
ATOM 647 C CA . TYR A 1 87 ? -5.391 4.453 6.372 1.00 87.25 87 TYR A CA 1
ATOM 648 C C . TYR A 1 87 ? -5.403 5.523 7.459 1.00 87.25 87 TYR A C 1
ATOM 650 O O . TYR A 1 87 ? -6.045 5.405 8.505 1.00 87.25 87 TYR A O 1
ATOM 658 N N . ASN A 1 88 ? -4.649 6.588 7.195 1.00 88.56 88 ASN A N 1
ATOM 659 C CA . ASN A 1 88 ? -4.420 7.699 8.109 1.00 88.56 88 ASN A CA 1
ATOM 660 C C . ASN A 1 88 ? -5.659 8.611 8.208 1.00 88.56 88 ASN A C 1
ATOM 662 O O . ASN A 1 88 ? -5.688 9.709 7.662 1.00 88.56 88 ASN A O 1
ATOM 666 N N . SER A 1 89 ? -6.705 8.137 8.880 1.00 89.19 89 SER A N 1
ATOM 667 C CA . SER A 1 89 ? -7.967 8.856 9.078 1.00 89.19 89 SER A CA 1
ATOM 668 C C . SER A 1 89 ? -8.625 8.455 10.390 1.00 89.19 89 SER A C 1
ATOM 670 O O . SER A 1 89 ? -8.266 7.432 10.964 1.00 89.19 89 SER A O 1
ATOM 672 N N . LEU A 1 90 ? -9.584 9.271 10.831 1.00 91.88 90 LEU A N 1
ATOM 673 C CA . LEU A 1 90 ? -10.564 8.951 11.877 1.00 91.88 90 LEU A CA 1
ATOM 674 C C . LEU A 1 90 ? -11.873 8.384 11.299 1.00 91.88 90 LEU A C 1
ATOM 676 O O . LEU A 1 90 ? -12.623 7.719 12.003 1.00 91.88 90 LEU A O 1
ATOM 680 N N . ARG A 1 91 ? -12.179 8.682 10.032 1.00 90.62 91 ARG A N 1
ATOM 681 C CA . ARG A 1 91 ? -13.441 8.318 9.371 1.00 90.62 91 ARG A CA 1
ATOM 682 C C . ARG A 1 91 ? -13.270 7.064 8.536 1.00 90.62 91 ARG A C 1
ATOM 684 O O . ARG A 1 91 ? -12.231 6.913 7.897 1.00 90.62 91 ARG A O 1
ATOM 691 N N . LYS A 1 92 ? -14.290 6.203 8.497 1.00 88.94 92 LYS A N 1
ATOM 692 C CA . LYS A 1 92 ? -14.326 5.063 7.577 1.00 88.94 92 LYS A CA 1
ATOM 693 C C . LYS A 1 92 ? -14.980 5.443 6.255 1.00 88.94 92 LYS A C 1
ATOM 695 O O . LYS A 1 92 ? -16.128 5.857 6.254 1.00 88.94 92 LYS A O 1
ATOM 700 N N . GLU A 1 93 ? -14.244 5.283 5.159 1.00 86.25 93 GLU A N 1
ATOM 701 C CA . GLU A 1 93 ? -14.672 5.690 3.818 1.00 86.25 93 GLU A CA 1
ATOM 702 C C . GLU A 1 93 ? -14.278 4.592 2.826 1.00 86.25 93 GLU A C 1
ATOM 704 O O . GLU A 1 93 ? -13.098 4.372 2.547 1.00 86.25 93 GLU A O 1
ATOM 709 N N . SER A 1 94 ? -15.268 3.851 2.330 1.00 81.31 94 SER A N 1
ATOM 710 C CA . SER A 1 94 ? -15.056 2.692 1.450 1.00 81.31 94 SER A CA 1
ATOM 711 C C . SER A 1 94 ? -14.556 3.085 0.058 1.00 81.31 94 SER A C 1
ATOM 713 O O . SER A 1 94 ? -13.817 2.336 -0.572 1.00 81.31 94 SER A O 1
ATOM 715 N N . ASN A 1 95 ? -14.904 4.285 -0.406 1.00 85.00 95 ASN A N 1
ATOM 716 C CA . ASN A 1 95 ? -14.520 4.826 -1.711 1.00 85.00 95 ASN A CA 1
ATOM 717 C C . ASN A 1 95 ? -13.089 5.396 -1.759 1.00 85.00 95 ASN A C 1
ATOM 719 O O . ASN A 1 95 ? -12.659 5.871 -2.808 1.00 85.00 95 ASN A O 1
ATOM 723 N N . TRP A 1 96 ? -12.351 5.384 -0.646 1.00 85.69 96 TRP A N 1
ATOM 724 C CA . TRP A 1 96 ? -10.978 5.899 -0.594 1.00 85.69 96 TRP A CA 1
ATOM 725 C C . TRP A 1 96 ? -9.930 4.888 -1.045 1.00 85.69 96 TRP A C 1
ATOM 727 O O . TRP A 1 96 ? -8.786 5.270 -1.315 1.00 85.69 96 TRP A O 1
ATOM 737 N N . LEU A 1 97 ? -10.294 3.606 -1.125 1.00 87.25 97 LEU A N 1
ATOM 738 C CA . LEU A 1 97 ? -9.369 2.597 -1.604 1.00 87.25 97 LEU A CA 1
ATOM 739 C C . LEU A 1 97 ? -9.113 2.775 -3.106 1.00 87.25 97 LEU A C 1
ATOM 741 O O . LEU A 1 97 ? -10.041 2.985 -3.888 1.00 87.25 97 LEU A O 1
ATOM 745 N N . PRO A 1 98 ? -7.848 2.682 -3.538 1.00 87.69 98 PRO A N 1
ATOM 746 C CA . PRO A 1 98 ? -7.531 2.677 -4.953 1.00 87.69 98 PRO A CA 1
ATOM 747 C C . PRO A 1 98 ? -8.063 1.399 -5.612 1.00 87.69 98 PRO A C 1
ATOM 749 O O . PRO A 1 98 ? -8.174 0.354 -4.975 1.00 87.69 98 PRO A O 1
ATOM 752 N N . SER A 1 99 ? -8.313 1.459 -6.920 1.00 89.69 99 SER A N 1
ATOM 753 C CA . SER A 1 99 ? -8.920 0.359 -7.685 1.00 89.69 99 SER A CA 1
ATOM 754 C C . SER A 1 99 ? -8.182 -0.980 -7.579 1.00 89.69 99 SER A C 1
ATOM 756 O O . SER A 1 99 ? -8.813 -2.029 -7.664 1.00 89.69 99 SER A O 1
ATOM 758 N N . TYR A 1 100 ? -6.864 -0.975 -7.360 1.00 88.38 100 TYR A N 1
ATOM 759 C CA . TYR A 1 100 ? -6.088 -2.206 -7.186 1.00 88.38 100 TYR A CA 1
ATOM 760 C C . TYR A 1 100 ? -6.339 -2.908 -5.840 1.00 88.38 100 TYR A C 1
ATOM 762 O O . TYR A 1 100 ? -6.038 -4.088 -5.723 1.00 88.38 100 TYR A O 1
ATOM 770 N N . MET A 1 101 ? -6.917 -2.221 -4.848 1.00 90.12 101 MET A N 1
ATOM 771 C CA . MET A 1 101 ? -7.341 -2.790 -3.558 1.00 90.12 101 MET A CA 1
ATOM 772 C C . MET A 1 101 ? -8.836 -3.140 -3.528 1.00 90.12 101 MET A C 1
ATOM 774 O O . MET A 1 101 ? -9.400 -3.347 -2.454 1.00 90.12 101 MET A O 1
ATOM 778 N N . LYS A 1 102 ? -9.493 -3.197 -4.692 1.00 89.88 102 LYS A N 1
ATOM 779 C CA . LYS A 1 102 ? -10.910 -3.552 -4.787 1.00 89.88 102 LYS A CA 1
ATOM 780 C C . LYS A 1 102 ? -11.179 -4.916 -4.144 1.00 89.88 102 LYS A C 1
ATOM 782 O O . LYS A 1 102 ? -10.433 -5.868 -4.378 1.00 89.88 102 LYS A O 1
ATOM 787 N N . GLY A 1 103 ? -12.249 -5.004 -3.364 1.00 90.62 103 GLY A N 1
ATOM 788 C CA . GLY A 1 103 ? -12.629 -6.181 -2.579 1.00 90.62 103 GLY A CA 1
ATOM 789 C C . GLY A 1 103 ? -12.161 -6.150 -1.121 1.00 90.62 103 GLY A C 1
ATOM 790 O O . GLY A 1 103 ? -12.542 -7.032 -0.362 1.00 90.62 103 GLY A O 1
ATOM 791 N N . TYR A 1 104 ? -11.365 -5.154 -0.719 1.00 90.31 104 TYR A N 1
ATOM 792 C CA . TYR A 1 104 ? -10.914 -4.975 0.667 1.00 90.31 104 TYR A CA 1
ATOM 793 C C . TYR A 1 104 ? -11.614 -3.806 1.386 1.00 90.31 104 TYR A C 1
ATOM 795 O O . TYR A 1 104 ? -11.221 -3.423 2.487 1.00 90.31 104 TYR A O 1
ATOM 803 N N . GLU A 1 105 ? -12.645 -3.206 0.788 1.00 88.62 105 GLU A N 1
ATOM 804 C CA . GLU A 1 105 ? -13.349 -2.029 1.315 1.00 88.62 105 GLU A CA 1
ATOM 805 C C . GLU A 1 105 ? -14.025 -2.310 2.665 1.00 88.62 105 GLU A C 1
ATOM 807 O O . GLU A 1 105 ? -14.049 -1.446 3.548 1.00 88.62 105 GLU A O 1
ATOM 812 N N . SER A 1 106 ? -14.564 -3.521 2.845 1.00 88.75 106 SER A N 1
ATOM 813 C CA . SER A 1 106 ? -15.173 -3.960 4.106 1.00 88.75 106 SER A CA 1
ATOM 814 C C . SER A 1 106 ? -14.143 -4.072 5.228 1.00 88.75 106 SER A C 1
ATOM 816 O O . SER A 1 106 ? -14.428 -3.678 6.366 1.00 88.75 106 SER A O 1
ATOM 818 N N . ASP A 1 107 ? -12.946 -4.546 4.890 1.00 87.62 107 ASP A N 1
ATOM 819 C CA . ASP A 1 107 ? -11.896 -4.926 5.835 1.00 87.62 107 ASP A CA 1
ATOM 820 C C . ASP A 1 107 ? -10.971 -3.755 6.174 1.00 87.62 107 ASP A C 1
ATOM 822 O O . ASP A 1 107 ? -10.375 -3.717 7.253 1.00 87.62 107 ASP A O 1
ATOM 826 N N . ALA A 1 108 ? -10.878 -2.769 5.280 1.00 90.31 108 ALA A N 1
ATOM 827 C CA . ALA A 1 108 ? -10.097 -1.566 5.499 1.00 90.31 108 ALA A CA 1
ATOM 828 C C . ALA A 1 108 ? -10.676 -0.714 6.638 1.00 90.31 108 ALA A C 1
ATOM 830 O O . ALA A 1 108 ? -11.896 -0.550 6.785 1.00 90.31 108 ALA A O 1
ATOM 831 N N . ARG A 1 109 ? -9.784 -0.156 7.464 1.00 90.81 109 ARG A N 1
ATOM 832 C CA . ARG A 1 109 ? -10.167 0.621 8.650 1.00 90.81 109 ARG A CA 1
ATOM 833 C C . ARG A 1 109 ? -9.334 1.892 8.839 1.00 90.81 109 ARG A C 1
ATOM 835 O O . ARG A 1 109 ? -8.169 1.936 8.438 1.00 90.81 109 ARG A O 1
ATOM 842 N N . PRO A 1 110 ? -9.907 2.931 9.473 1.00 92.56 110 PRO A N 1
ATOM 843 C CA . PRO A 1 110 ? -9.125 4.067 9.943 1.00 92.56 110 PRO A CA 1
ATOM 844 C C . PRO A 1 110 ? -8.116 3.618 11.011 1.00 92.56 110 PRO A C 1
ATOM 846 O O . PRO A 1 110 ? -8.445 2.801 11.867 1.00 92.56 110 PRO A O 1
ATOM 849 N N . PHE A 1 111 ? -6.892 4.156 10.973 1.00 92.94 111 PHE A N 1
ATOM 850 C CA . PHE A 1 111 ? -5.905 3.926 12.037 1.00 92.94 111 PHE A CA 1
ATOM 851 C C . PHE A 1 111 ? -6.290 4.634 13.335 1.00 92.94 111 PHE A C 1
ATOM 853 O O . PHE A 1 111 ? -6.003 4.148 14.425 1.00 92.94 111 PHE A O 1
ATOM 860 N N . TRP A 1 112 ? -6.880 5.821 13.218 1.00 94.38 112 TRP A N 1
ATOM 861 C CA . TRP A 1 112 ? -7.207 6.646 14.367 1.00 94.38 112 TRP A CA 1
ATOM 862 C C . TRP A 1 112 ? -8.626 6.356 14.839 1.00 94.38 112 TRP A C 1
ATOM 864 O O . TRP A 1 112 ? -9.540 6.218 14.027 1.00 94.38 112 TRP A O 1
ATOM 874 N N . LYS A 1 113 ? -8.821 6.369 16.156 1.00 95.12 113 LYS A N 1
ATOM 875 C CA . LYS A 1 113 ? -10.130 6.342 16.815 1.00 95.12 113 LYS A CA 1
ATOM 876 C C . LYS A 1 113 ? -10.218 7.432 17.882 1.00 95.12 113 LYS A C 1
ATOM 878 O O . LYS A 1 113 ? -9.206 8.048 18.222 1.00 95.12 113 LYS A O 1
ATOM 883 N N . ARG A 1 114 ? -11.424 7.675 18.398 1.00 95.25 114 ARG A N 1
ATOM 884 C CA . ARG A 1 114 ? -11.620 8.468 19.617 1.00 95.25 114 ARG A CA 1
ATOM 885 C C . ARG A 1 114 ? -11.696 7.532 20.820 1.00 95.25 114 ARG A C 1
ATOM 887 O O . ARG A 1 114 ? -12.341 6.492 20.713 1.00 95.25 114 ARG A O 1
ATOM 894 N N . ASN A 1 115 ? -11.000 7.860 21.907 1.00 93.88 115 ASN A N 1
ATOM 895 C CA . ASN A 1 115 ? -11.197 7.180 23.191 1.00 93.88 115 ASN A CA 1
ATOM 896 C C . ASN A 1 115 ? -12.451 7.724 23.905 1.00 93.88 115 ASN A C 1
ATOM 898 O O . ASN A 1 115 ? -13.121 8.618 23.384 1.00 93.88 115 ASN A O 1
ATOM 902 N N . ASP A 1 116 ? -12.744 7.206 25.098 1.00 94.12 116 ASP A N 1
ATOM 903 C CA . ASP A 1 116 ? -13.913 7.611 25.895 1.00 94.12 116 ASP A CA 1
ATOM 904 C C . ASP A 1 116 ? -13.862 9.088 26.327 1.00 94.12 116 ASP A C 1
ATOM 906 O O . ASP A 1 116 ? -14.895 9.709 26.561 1.00 94.12 116 ASP A O 1
ATOM 910 N N . TYR A 1 117 ? -12.665 9.684 26.345 1.00 94.69 117 TYR A N 1
ATOM 911 C CA . TYR A 1 117 ? -12.435 11.112 26.588 1.00 94.69 117 TYR A CA 1
ATOM 912 C C . TYR A 1 117 ? -12.529 11.970 25.309 1.00 94.69 117 TYR A C 1
ATOM 914 O O . TYR A 1 117 ? -12.330 13.182 25.346 1.00 94.69 117 TYR A O 1
ATOM 922 N N . GLY A 1 118 ? -12.822 11.364 24.153 1.00 93.81 118 GLY A N 1
ATOM 923 C CA . GLY A 1 118 ? -12.931 12.037 22.857 1.00 93.81 118 GLY A CA 1
ATOM 924 C C . GLY A 1 118 ? -11.596 12.319 22.154 1.00 93.81 118 GLY A C 1
ATOM 925 O O . GLY A 1 118 ? -11.592 12.899 21.061 1.00 93.81 118 GLY A O 1
ATOM 926 N N . GLU A 1 119 ? -10.468 11.893 22.717 1.00 95.75 119 GLU A N 1
ATOM 927 C CA . GLU A 1 119 ? -9.122 12.155 22.207 1.00 95.75 119 GLU A CA 1
ATOM 928 C C . GLU A 1 119 ? -8.767 11.248 21.025 1.00 95.75 119 GLU A C 1
ATOM 930 O O . GLU A 1 119 ? -9.134 10.074 20.977 1.00 95.75 119 GLU A O 1
ATOM 935 N N . LYS A 1 120 ? -8.002 11.781 20.066 1.00 95.44 120 LYS A N 1
ATOM 936 C CA . LYS A 1 120 ? -7.514 11.022 18.909 1.00 95.44 120 LYS A CA 1
ATOM 937 C C . LYS A 1 120 ? -6.374 10.092 19.333 1.00 95.44 120 LYS A C 1
ATOM 939 O O . LYS A 1 120 ? -5.259 10.550 19.564 1.00 95.44 120 LYS A O 1
ATOM 944 N N . VAL A 1 121 ? -6.630 8.788 19.329 1.00 95.88 121 VAL A N 1
ATOM 945 C CA . VAL A 1 121 ? -5.652 7.745 19.675 1.00 95.88 121 VAL A CA 1
ATOM 946 C C . VAL A 1 121 ? -5.525 6.712 18.553 1.00 95.88 121 VAL A C 1
ATOM 948 O O . VAL A 1 121 ? -6.442 6.535 17.750 1.00 95.88 121 VAL A O 1
ATOM 951 N N . GLY A 1 122 ? -4.373 6.047 18.454 1.00 94.31 122 GLY A N 1
ATOM 952 C CA . GLY A 1 122 ? -4.171 4.964 17.486 1.00 94.31 122 GLY A CA 1
ATOM 953 C C . GLY A 1 122 ? -4.923 3.701 17.906 1.00 94.31 122 GLY A C 1
ATOM 954 O O . GLY A 1 122 ? -4.917 3.335 19.082 1.00 94.31 122 GLY A O 1
ATOM 955 N N . ASP A 1 123 ? -5.552 3.005 16.962 1.00 92.69 123 ASP A N 1
ATOM 956 C CA . ASP A 1 123 ? -6.281 1.762 17.228 1.00 92.69 123 ASP A CA 1
ATOM 957 C C . ASP A 1 123 ? -5.346 0.545 17.320 1.00 92.69 123 ASP A C 1
ATOM 959 O O . ASP A 1 123 ? -5.431 -0.424 16.565 1.00 92.69 123 ASP A O 1
ATOM 963 N N . TYR A 1 124 ? -4.407 0.598 18.265 1.00 91.19 124 TYR A N 1
ATOM 964 C CA . TYR A 1 124 ? -3.437 -0.474 18.488 1.00 91.19 124 TYR A CA 1
ATOM 965 C C . TYR A 1 124 ? -4.086 -1.778 18.954 1.00 91.19 124 TYR A C 1
ATOM 967 O O . TYR A 1 124 ? -3.533 -2.846 18.700 1.00 91.19 124 TYR A O 1
ATOM 975 N N . THR A 1 125 ? -5.245 -1.706 19.613 1.00 91.56 125 THR A N 1
ATOM 976 C CA . THR A 1 125 ? -6.014 -2.883 20.037 1.00 91.56 125 THR A CA 1
ATOM 977 C C . THR A 1 125 ? -6.384 -3.737 18.829 1.00 91.56 125 THR A C 1
ATOM 979 O O . THR A 1 125 ? -6.053 -4.920 18.796 1.00 91.56 125 THR A O 1
ATOM 982 N N . TYR A 1 126 ? -6.977 -3.118 17.802 1.00 89.69 126 TYR A N 1
ATOM 983 C CA . TYR A 1 126 ? -7.313 -3.803 16.558 1.00 89.69 126 TYR A CA 1
ATOM 984 C C . TYR A 1 126 ? -6.071 -4.393 15.884 1.00 89.69 126 TYR A C 1
ATOM 986 O O . TYR A 1 126 ? -6.062 -5.576 15.553 1.00 89.69 126 TYR A O 1
ATOM 994 N N . ILE A 1 127 ? -4.998 -3.602 15.738 1.00 89.62 127 ILE A N 1
ATOM 995 C CA . ILE A 1 127 ? -3.756 -4.050 15.083 1.00 89.62 127 ILE A CA 1
ATOM 996 C C . ILE A 1 127 ? -3.153 -5.269 15.788 1.00 89.62 127 ILE A C 1
ATOM 998 O O . ILE A 1 127 ? -2.775 -6.232 15.127 1.00 89.62 127 ILE A O 1
ATOM 1002 N N . LYS A 1 128 ? -3.086 -5.265 17.124 1.00 90.06 128 LYS A N 1
ATOM 1003 C CA . LYS A 1 128 ? -2.574 -6.408 17.895 1.00 90.06 128 LYS A CA 1
ATOM 1004 C C . LYS A 1 128 ? -3.441 -7.650 17.716 1.00 90.06 128 LYS A C 1
ATOM 1006 O O . LYS A 1 128 ? -2.893 -8.732 17.516 1.00 90.06 128 LYS A O 1
ATOM 1011 N N . GLN A 1 129 ? -4.765 -7.486 17.721 1.00 89.81 129 GLN A N 1
ATOM 1012 C CA . GLN A 1 129 ? -5.712 -8.580 17.526 1.00 89.81 129 GLN A CA 1
ATOM 1013 C C . GLN A 1 129 ? -5.528 -9.251 16.159 1.00 89.81 129 GLN A C 1
ATOM 1015 O O . GLN A 1 129 ? -5.371 -10.467 16.094 1.00 89.81 129 GLN A O 1
ATOM 1020 N N . VAL A 1 130 ? -5.485 -8.476 15.070 1.00 87.94 130 VAL A N 1
ATOM 1021 C CA . VAL A 1 130 ? -5.328 -9.042 13.715 1.00 87.94 130 VAL A CA 1
ATOM 1022 C C . VAL A 1 130 ? -3.936 -9.625 13.457 1.00 87.94 130 VAL A C 1
ATOM 1024 O O . VAL A 1 130 ? -3.776 -10.462 12.573 1.00 87.94 130 VAL A O 1
ATOM 1027 N N . LEU A 1 131 ? -2.929 -9.204 14.226 1.00 85.94 131 LEU A N 1
ATOM 1028 C CA . LEU A 1 131 ? -1.577 -9.761 14.177 1.00 85.94 131 LEU A CA 1
ATOM 1029 C C . LEU A 1 131 ? -1.388 -10.989 15.087 1.00 85.94 131 LEU A C 1
ATOM 1031 O O . LEU A 1 131 ? -0.332 -11.616 15.027 1.00 85.94 131 LEU A O 1
ATOM 1035 N N . GLY A 1 132 ? -2.381 -11.342 15.911 1.00 87.81 132 GLY A N 1
ATOM 1036 C CA . GLY A 1 132 ? -2.303 -12.487 16.820 1.00 87.81 132 GLY A CA 1
ATOM 1037 C C . GLY A 1 132 ? -1.447 -12.254 18.070 1.00 87.81 132 GLY A C 1
ATOM 1038 O O . GLY A 1 132 ? -0.967 -13.219 18.653 1.00 87.81 132 GLY A O 1
ATOM 1039 N N . TYR A 1 133 ? -1.252 -10.996 18.479 1.00 82.06 133 TYR A N 1
ATOM 1040 C CA . TYR A 1 133 ? -0.600 -10.621 19.746 1.00 82.06 133 TYR A CA 1
ATOM 1041 C C . TYR A 1 133 ? -1.609 -10.376 20.881 1.00 82.06 133 TYR A C 1
ATOM 1043 O O . TYR A 1 133 ? -1.285 -9.662 21.832 1.00 82.06 133 TYR A O 1
ATOM 1051 N N . ALA A 1 134 ? -2.843 -10.860 20.713 1.00 61.47 134 ALA A N 1
ATOM 1052 C CA . ALA A 1 134 ? -3.922 -10.697 21.683 1.00 61.47 134 ALA A CA 1
ATOM 1053 C C . ALA A 1 134 ? -3.611 -11.431 22.991 1.00 61.47 134 ALA A C 1
ATOM 1055 O O . ALA A 1 134 ? -3.153 -12.594 22.908 1.00 61.47 134 ALA A O 1
#

Radius of gyration: 18.42 Å; Cα contacts (8 Å, |Δi|>4): 184; chains: 1; bounding box: 39×34×50 Å

Mean predicted aligned error: 9.17 Å

Organism: NCBI:txid999408

Nearest PDB structures (foldseek):
  1ud3-assembly1_A  TM=3.825E-01  e=1.835E+00  Bacillus sp. KSM-K38
  3w9y-assembly1_A  TM=4.093E-01  e=2.732E+00  Homo sapiens
  1ud5-assembly1_A  TM=3.816E-01  e=2.732E+00  Bacillus sp. KSM-K38
  1e43-assembly1_A  TM=3.988E-01  e=4.068E+00  Bacillus amyloliquefaciens
  1bpl-assembly1_B  TM=3.908E-01  e=5.305E+00  Bacillus licheniformis

Foldseek 3Di:
DDQFDEDEQEPDDQAQAFLQFCVVPDAQQPGWHQDDPRNVVDIDRDPCHDDDDADLLGADDDSNVGRPSLSSVVRCVSVVHHYQAEYADADQDLVPDDPSCPPCSVRYDYQWYQDPVRDTDGPVVVVCVSSVVD

Solvent-accessible surface area (backbone atoms only — not comparable to full-atom values): 8365 Å² total; per-residue (Å²): 131,84,80,71,78,61,50,77,51,72,69,79,74,85,60,49,44,43,60,74,37,47,54,91,84,44,58,43,91,82,13,45,26,40,51,90,97,40,65,90,73,48,74,38,72,46,86,62,84,77,87,76,82,59,50,93,90,52,66,74,56,68,63,46,82,28,34,50,64,54,45,56,50,52,38,34,58,76,68,69,38,58,74,49,46,36,32,91,33,71,65,82,63,60,84,73,60,56,80,92,53,68,91,40,48,87,70,42,40,39,40,33,39,65,50,100,86,64,47,86,40,72,48,56,68,60,54,33,48,81,64,68,70,108

Sequence (134 aa):
MSVGKASINILQTKTKAGSSCSRASSEQADCSCTPYKQNSKGSKTCKVIHTSSAKADSDVGNINAFSYLQHEFEQAKKRKKPIIIVYNSLRKESNWLPSYMKGYESDARPFWKRNDYGEKVGDYTYIKQVLGYA

Secondary structure (DSSP, 8-state):
-----PEEEEE---PBTTTT-GGGTS-GGG-EEPPTT-GGG--EE-------PPPTTS----GGGSBHHHHHHHHHHHTT--EEEEES-SS--GGGS-GGGTT-TTT-EESEEE-TT--EEE-HHHHHHHHT--